Protein AF-A0A1B6C5J7-F1 (afdb_monomer_lite)

Foldseek 3Di:
DFPDWDADPVNQWIWTWDDDPPDIDIDIDGDDDQPDWDKDFAACDPPDHHQAQTKIWIWHADPVVRDIDTFIWGANDCDDDPQDHGTDGQVSNPGDGPDDDPDDDD

Structure (mmCIF, N/CA/C/O backbone):
data_AF-A0A1B6C5J7-F1
#
_entry.id   AF-A0A1B6C5J7-F1
#
loop_
_atom_site.group_PDB
_atom_site.id
_atom_site.type_symbol
_atom_site.label_atom_id
_atom_site.label_alt_id
_atom_site.label_comp_id
_atom_site.label_asym_id
_atom_site.label_entity_id
_atom_site.label_seq_id
_atom_site.pdbx_PDB_ins_code
_atom_site.Cartn_x
_atom_site.Cartn_y
_atom_site.Cartn_z
_atom_site.occupancy
_atom_site.B_iso_or_equiv
_atom_site.auth_seq_id
_atom_site.auth_comp_id
_atom_site.auth_asym_id
_atom_site.auth_atom_id
_atom_site.pdbx_PDB_model_num
ATOM 1 N N . MET A 1 1 ? -6.673 -20.936 -2.876 1.00 67.38 1 MET A N 1
ATOM 2 C CA . MET A 1 1 ? -5.760 -21.121 -1.730 1.00 67.38 1 MET A CA 1
ATOM 3 C C . MET A 1 1 ? -4.451 -20.471 -2.128 1.00 67.38 1 MET A C 1
ATOM 5 O O . MET A 1 1 ? -4.021 -20.720 -3.245 1.00 67.38 1 MET A O 1
ATOM 9 N N . PHE A 1 2 ? -3.887 -19.592 -1.301 1.00 85.44 2 PHE A N 1
ATOM 10 C CA . PHE A 1 2 ? -2.612 -18.947 -1.625 1.00 85.44 2 PHE A CA 1
ATOM 11 C C . PHE A 1 2 ? -1.472 -19.964 -1.571 1.00 85.44 2 PHE A C 1
ATOM 13 O O . PHE A 1 2 ? -1.497 -20.877 -0.745 1.00 85.44 2 PHE A O 1
ATOM 20 N N . THR A 1 3 ? -0.494 -19.822 -2.463 1.00 91.69 3 THR A N 1
ATOM 21 C CA . THR A 1 3 ? 0.630 -20.763 -2.582 1.00 91.69 3 THR A CA 1
ATOM 22 C C . THR A 1 3 ? 1.847 -20.334 -1.768 1.00 91.69 3 THR A C 1
ATOM 24 O O . THR A 1 3 ? 2.666 -21.179 -1.417 1.00 91.69 3 THR A O 1
ATOM 27 N N . ASN A 1 4 ? 1.953 -19.048 -1.424 1.00 96.88 4 ASN A N 1
ATOM 28 C CA . ASN A 1 4 ? 3.066 -18.494 -0.664 1.00 96.88 4 ASN A CA 1
ATOM 29 C C . ASN A 1 4 ? 2.577 -17.747 0.579 1.00 96.88 4 ASN A C 1
ATOM 31 O O . ASN A 1 4 ? 1.501 -17.149 0.572 1.00 96.88 4 ASN A O 1
ATOM 35 N N . CYS A 1 5 ? 3.389 -17.764 1.638 1.00 96.50 5 CYS A N 1
ATOM 36 C CA . CYS A 1 5 ? 3.092 -17.109 2.907 1.00 96.50 5 CYS A CA 1
ATOM 37 C C . CYS A 1 5 ? 4.381 -16.678 3.616 1.00 96.50 5 CYS A C 1
ATOM 39 O O . CYS A 1 5 ? 5.353 -17.437 3.676 1.00 96.50 5 CYS A O 1
ATOM 41 N N . LYS A 1 6 ? 4.381 -15.479 4.204 1.00 96.25 6 LYS A N 1
ATOM 42 C CA . LYS A 1 6 ? 5.479 -14.966 5.026 1.00 96.25 6 LYS A CA 1
ATOM 43 C C . LYS A 1 6 ? 4.953 -14.146 6.199 1.00 96.25 6 LYS A C 1
ATOM 45 O O . LYS A 1 6 ? 4.084 -13.298 6.037 1.00 96.25 6 LYS A O 1
ATOM 50 N N . GLU A 1 7 ? 5.531 -14.365 7.374 1.00 96.19 7 GLU A N 1
ATOM 51 C CA . GLU A 1 7 ? 5.346 -13.493 8.534 1.00 96.19 7 GLU A CA 1
ATOM 52 C C . GLU A 1 7 ? 6.426 -12.405 8.557 1.00 96.19 7 GLU A C 1
ATOM 54 O O . GLU A 1 7 ? 7.616 -12.696 8.391 1.00 96.19 7 GLU A O 1
ATOM 59 N N . ILE A 1 8 ? 6.006 -11.162 8.781 1.00 92.12 8 ILE A N 1
ATOM 60 C CA . ILE A 1 8 ? 6.853 -9.972 8.908 1.00 92.12 8 ILE A CA 1
ATOM 61 C C . ILE A 1 8 ? 6.463 -9.171 10.161 1.00 92.12 8 ILE A C 1
ATOM 63 O O . ILE A 1 8 ? 5.449 -9.448 10.809 1.00 92.12 8 ILE A O 1
ATOM 67 N N . LEU A 1 9 ? 7.291 -8.188 10.532 1.00 91.25 9 LEU A N 1
ATOM 68 C CA . LEU A 1 9 ? 7.069 -7.308 11.692 1.00 91.25 9 LEU A CA 1
ATOM 69 C C . LEU A 1 9 ? 6.870 -8.072 13.014 1.00 91.25 9 LEU A C 1
ATOM 71 O O . LEU A 1 9 ? 5.907 -7.822 13.743 1.00 91.25 9 LEU A O 1
ATOM 75 N N . ASP A 1 10 ? 7.765 -9.016 13.311 1.00 92.19 10 ASP A N 1
ATOM 76 C CA . ASP A 1 10 ? 7.695 -9.877 14.501 1.00 92.19 10 ASP A CA 1
ATOM 77 C C . ASP A 1 10 ? 6.366 -10.642 14.603 1.00 92.19 10 ASP A C 1
ATOM 79 O O .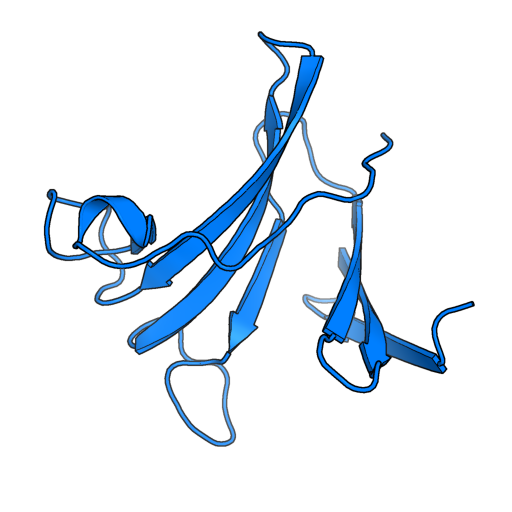 ASP A 1 10 ? 5.735 -10.710 15.657 1.00 92.19 10 ASP A O 1
ATOM 83 N N . ARG A 1 11 ? 5.934 -11.217 13.471 1.00 91.56 11 ARG A N 1
ATOM 84 C CA . ARG A 1 11 ? 4.693 -12.001 13.316 1.00 91.56 11 ARG A CA 1
ATOM 85 C C . ARG A 1 11 ? 3.395 -11.215 13.498 1.00 91.56 11 ARG A C 1
ATOM 87 O O . ARG A 1 11 ? 2.330 -11.810 13.640 1.00 91.56 11 ARG A O 1
ATOM 94 N N . ARG A 1 12 ? 3.451 -9.882 13.489 1.00 92.94 12 ARG A N 1
ATOM 95 C CA . ARG A 1 12 ? 2.243 -9.044 13.579 1.00 92.94 12 ARG A CA 1
ATOM 96 C C . ARG A 1 12 ? 1.500 -8.923 12.254 1.00 92.94 12 ARG A C 1
ATOM 98 O O . ARG A 1 12 ? 0.307 -8.633 12.267 1.00 92.94 12 ARG A O 1
ATOM 105 N N . LEU A 1 13 ? 2.201 -9.146 11.144 1.00 95.62 13 LEU A N 1
ATOM 106 C CA . LEU A 1 13 ? 1.648 -9.102 9.800 1.00 95.62 13 LEU A CA 1
ATOM 107 C C . LEU A 1 13 ? 2.040 -10.372 9.045 1.00 95.62 13 LEU A C 1
ATOM 109 O O . LEU A 1 13 ? 3.221 -10.685 8.896 1.00 95.62 13 LEU A O 1
ATOM 113 N N . GLN A 1 14 ? 1.039 -11.101 8.574 1.00 97.56 14 GLN A N 1
ATOM 114 C CA . GLN A 1 14 ? 1.186 -12.214 7.655 1.00 97.56 14 GLN A CA 1
ATOM 115 C C . GLN A 1 14 ? 0.786 -11.751 6.257 1.00 97.56 14 GLN A C 1
ATOM 117 O O . GLN A 1 14 ? -0.284 -11.174 6.064 1.00 97.56 14 GLN A O 1
ATOM 122 N N . VAL A 1 15 ? 1.650 -12.029 5.288 1.00 97.56 15 VAL A N 1
ATOM 123 C CA . VAL A 1 15 ? 1.422 -11.747 3.875 1.00 97.56 15 VAL A CA 1
ATOM 124 C C . VAL A 1 15 ? 1.337 -13.075 3.145 1.00 97.56 15 VAL A C 1
ATOM 126 O O . VAL A 1 15 ? 2.283 -13.865 3.178 1.00 97.56 15 VAL A O 1
ATOM 129 N N . GLN A 1 16 ? 0.210 -13.323 2.493 1.00 97.88 16 GLN A N 1
ATOM 130 C CA . GLN A 1 16 ? 0.027 -14.459 1.598 1.00 97.88 16 GLN A CA 1
ATOM 131 C C . GLN A 1 16 ? -0.098 -13.953 0.170 1.00 97.88 16 GLN A C 1
ATOM 133 O O . GLN A 1 16 ? -0.708 -12.909 -0.061 1.00 97.88 16 GLN A O 1
ATOM 138 N N . TRP A 1 17 ? 0.470 -14.679 -0.789 1.00 97.31 17 TRP A N 1
ATOM 139 C CA . TRP A 1 17 ? 0.346 -14.299 -2.189 1.00 97.31 17 TRP A CA 1
ATOM 140 C C . TRP A 1 17 ? 0.298 -15.488 -3.140 1.00 97.31 17 TRP A C 1
ATOM 142 O O . TRP A 1 17 ? 0.767 -16.595 -2.856 1.00 97.31 17 TRP A O 1
ATOM 152 N N . GLU A 1 18 ? -0.315 -15.235 -4.287 1.00 97.12 18 GLU A N 1
ATOM 153 C CA . GLU A 1 18 ? -0.425 -16.151 -5.410 1.00 97.12 18 GLU A CA 1
ATOM 154 C C . GLU A 1 18 ? -0.213 -15.345 -6.691 1.00 97.12 18 GLU A C 1
ATOM 156 O O . GLU A 1 18 ? -0.853 -14.314 -6.897 1.00 97.12 18 GLU A O 1
ATOM 161 N N . ILE A 1 19 ? 0.697 -15.818 -7.539 1.00 95.44 19 ILE A N 1
ATOM 162 C CA . ILE A 1 19 ? 0.942 -15.223 -8.851 1.00 95.44 19 ILE A CA 1
ATOM 163 C C . ILE A 1 19 ? -0.114 -15.776 -9.808 1.00 95.44 19 ILE A C 1
ATOM 165 O O . ILE A 1 19 ? -0.273 -16.994 -9.919 1.00 95.44 19 ILE A O 1
ATOM 169 N N . LYS A 1 20 ? -0.849 -14.879 -10.459 1.00 94.25 20 LYS A N 1
ATOM 170 C CA . LYS A 1 20 ? -1.689 -15.165 -11.622 1.00 94.25 20 LYS A CA 1
ATOM 171 C C . LYS A 1 20 ? -0.963 -14.682 -12.873 1.00 94.25 20 LYS A C 1
ATOM 173 O O . LYS A 1 20 ? 0.081 -14.042 -12.770 1.00 94.25 20 LYS A O 1
ATOM 178 N N . ASP A 1 21 ? -1.492 -15.032 -14.038 1.00 93.19 21 ASP A N 1
ATOM 179 C CA . ASP A 1 21 ? -0.821 -14.759 -15.312 1.00 93.19 21 ASP A CA 1
ATOM 180 C C . ASP A 1 21 ? -0.559 -13.256 -15.520 1.00 93.19 21 ASP A C 1
ATOM 182 O O . ASP A 1 21 ? 0.500 -12.875 -16.012 1.00 93.19 21 ASP A O 1
ATOM 186 N N . ASP A 1 22 ? -1.495 -12.408 -15.099 1.00 94.56 22 ASP A N 1
ATOM 187 C CA . ASP A 1 22 ? -1.508 -10.962 -15.329 1.00 94.56 22 ASP A CA 1
ATOM 188 C C . ASP A 1 22 ? -1.506 -10.113 -14.045 1.00 94.56 22 ASP A C 1
ATOM 190 O O . ASP A 1 22 ? -1.288 -8.906 -14.114 1.00 94.56 22 ASP A O 1
ATOM 194 N N . TYR A 1 23 ? -1.708 -10.713 -12.869 1.00 94.06 23 TYR A N 1
ATOM 195 C CA . TYR A 1 23 ? -1.697 -9.997 -11.589 1.00 94.06 23 TYR A CA 1
ATOM 196 C C . TYR A 1 23 ? -1.172 -10.851 -10.432 1.00 94.06 23 TYR A C 1
ATOM 198 O O . TYR A 1 23 ? -1.108 -12.078 -10.491 1.00 94.06 23 TYR A O 1
ATOM 206 N N . VAL A 1 24 ? -0.832 -10.202 -9.318 1.00 95.06 24 VAL A N 1
ATOM 207 C CA . VAL A 1 24 ? -0.510 -10.886 -8.061 1.00 95.06 24 VAL A CA 1
ATOM 208 C C . VAL A 1 24 ? -1.664 -10.688 -7.094 1.00 95.06 24 VAL A C 1
ATOM 210 O O . VAL A 1 24 ? -2.026 -9.564 -6.758 1.00 95.06 24 VAL A O 1
ATOM 213 N N . LYS A 1 25 ? -2.248 -11.788 -6.615 1.00 96.56 25 LYS A N 1
ATOM 214 C CA . LYS A 1 25 ? -3.237 -11.723 -5.541 1.00 96.56 25 LYS A CA 1
ATOM 215 C C . LYS A 1 25 ? -2.501 -11.721 -4.211 1.00 96.56 25 LYS A C 1
ATOM 217 O O . LYS A 1 25 ? -1.741 -12.651 -3.943 1.00 96.56 25 LYS A O 1
ATOM 222 N N . ILE A 1 26 ? -2.764 -10.725 -3.373 1.00 97.31 26 ILE A N 1
ATOM 223 C CA . ILE A 1 26 ? -2.155 -10.576 -2.048 1.00 97.31 26 ILE A CA 1
ATOM 224 C C . ILE A 1 26 ? -3.259 -10.589 -0.989 1.00 97.31 26 ILE A C 1
ATOM 226 O O . ILE A 1 26 ? -4.311 -9.981 -1.171 1.00 97.31 26 ILE A O 1
ATOM 230 N N . GLN A 1 27 ? -3.018 -11.280 0.122 1.00 97.44 27 GLN A N 1
ATOM 231 C CA . GLN A 1 27 ? -3.823 -11.194 1.334 1.00 97.44 27 GLN A CA 1
ATOM 232 C C . GLN A 1 27 ? -2.939 -10.744 2.494 1.00 97.44 27 GLN A C 1
ATOM 234 O O . GLN A 1 27 ? -1.892 -11.338 2.764 1.00 97.44 27 GLN A O 1
ATOM 239 N N . LEU A 1 28 ? -3.398 -9.709 3.195 1.00 97.31 28 LEU A N 1
ATOM 240 C CA . LEU A 1 28 ? -2.791 -9.210 4.421 1.00 97.31 28 LEU A CA 1
ATOM 241 C C . LEU A 1 28 ? -3.638 -9.663 5.607 1.00 97.31 28 LEU A C 1
ATOM 243 O O . LEU A 1 28 ? -4.852 -9.469 5.624 1.00 97.31 28 LEU A O 1
ATOM 247 N N . SER A 1 29 ? -3.000 -10.268 6.601 1.00 97.06 29 SER A N 1
ATOM 248 C CA . SER A 1 29 ? -3.657 -10.686 7.836 1.00 97.06 29 SER A CA 1
ATOM 249 C C . SER A 1 29 ? -2.834 -10.218 9.028 1.00 97.06 29 SER A C 1
ATOM 251 O O . SER A 1 29 ? -1.651 -10.532 9.145 1.00 97.06 29 SER A O 1
ATOM 253 N N . GLY A 1 30 ? -3.451 -9.461 9.929 1.00 95.00 30 GLY A N 1
ATOM 254 C CA . GLY A 1 30 ? -2.773 -8.904 11.092 1.00 95.00 30 GLY A CA 1
ATOM 255 C C . GLY A 1 30 ? -3.759 -8.490 12.173 1.00 95.00 30 GLY A C 1
ATOM 256 O O . GLY A 1 30 ? -4.941 -8.287 11.914 1.00 95.00 30 GLY A O 1
ATOM 257 N N . ARG A 1 31 ? -3.265 -8.375 13.408 1.00 91.50 31 ARG A N 1
ATOM 258 C CA . ARG A 1 31 ? -4.038 -7.821 14.528 1.00 91.50 31 ARG A CA 1
ATOM 259 C C . ARG A 1 31 ? -3.696 -6.344 14.664 1.00 91.50 31 ARG A C 1
ATOM 261 O O . ARG A 1 31 ? -2.630 -6.012 15.183 1.00 91.50 31 ARG A O 1
ATOM 268 N N . ILE A 1 32 ? -4.591 -5.481 14.201 1.00 90.12 32 ILE A N 1
ATOM 269 C CA . ILE A 1 32 ? -4.432 -4.025 14.236 1.00 90.12 32 ILE A CA 1
ATOM 270 C C . ILE A 1 32 ? -5.611 -3.382 14.975 1.00 90.12 32 ILE A C 1
ATOM 272 O O . ILE A 1 32 ? -6.683 -3.972 15.081 1.00 90.12 32 ILE A O 1
ATOM 276 N N . LYS A 1 33 ? -5.406 -2.190 15.536 1.00 91.25 33 LYS A N 1
ATOM 277 C CA . LYS A 1 33 ? -6.486 -1.364 16.103 1.00 91.25 33 LYS A CA 1
ATOM 278 C C . LYS A 1 33 ? -7.228 -0.622 14.984 1.00 91.25 33 LYS A C 1
ATOM 280 O O . LYS A 1 33 ? -6.662 -0.427 13.919 1.00 91.25 33 LYS A O 1
ATOM 285 N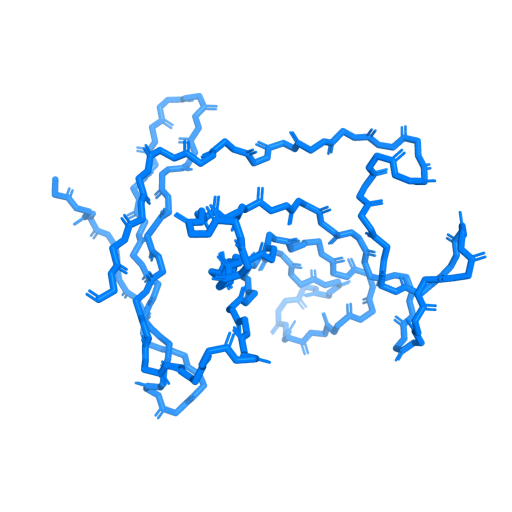 N . GLU A 1 34 ? -8.425 -0.111 15.272 1.00 87.00 34 GLU A N 1
ATOM 286 C CA . GLU A 1 34 ? -9.259 0.647 14.315 1.00 87.00 34 GLU A CA 1
ATOM 287 C C . GLU A 1 34 ? -8.519 1.801 13.605 1.00 87.00 34 GLU A C 1
ATOM 289 O O . GLU A 1 34 ? -8.734 2.063 12.434 1.00 87.00 34 GLU A O 1
ATOM 294 N N . HIS A 1 35 ? -7.613 2.483 14.314 1.00 89.12 35 HIS A N 1
ATOM 295 C CA . HIS A 1 35 ? -6.839 3.628 13.810 1.00 89.12 35 HIS A CA 1
ATOM 296 C C . HIS A 1 35 ? -5.467 3.233 13.242 1.00 89.12 35 HIS A C 1
ATOM 298 O O . HIS A 1 35 ? -4.569 4.068 13.122 1.00 89.12 35 HIS A O 1
ATOM 304 N N . GLN A 1 36 ? -5.248 1.945 12.995 1.00 94.25 36 GLN A N 1
ATOM 305 C CA . GLN A 1 36 ? -4.020 1.423 12.415 1.00 94.25 36 GLN A CA 1
ATOM 306 C C . GLN A 1 36 ? -4.294 0.902 11.009 1.00 94.25 36 GLN A C 1
ATOM 308 O O . GLN A 1 36 ? -5.414 0.548 10.656 1.00 94.25 36 GLN A O 1
ATOM 313 N N . TYR A 1 37 ? -3.235 0.830 10.217 1.00 95.81 37 TYR A N 1
ATOM 314 C CA . TYR A 1 37 ? -3.262 0.308 8.861 1.00 95.81 37 TYR A CA 1
ATOM 315 C C . TYR A 1 37 ? -2.182 -0.761 8.699 1.00 95.81 37 TYR A C 1
ATOM 317 O O . TYR A 1 37 ? -1.252 -0.866 9.507 1.00 95.81 37 TYR A O 1
ATOM 325 N N . MET A 1 38 ? -2.298 -1.549 7.638 1.00 97.00 38 MET A N 1
ATOM 326 C CA . MET A 1 38 ? -1.233 -2.415 7.144 1.00 97.00 38 MET A CA 1
ATOM 327 C C . MET A 1 38 ? -0.721 -1.835 5.832 1.00 97.00 38 MET A C 1
ATOM 329 O O . MET A 1 38 ? -1.511 -1.383 5.014 1.00 97.00 38 MET A O 1
ATOM 333 N N . ALA A 1 39 ? 0.592 -1.848 5.625 1.00 96.31 39 ALA A N 1
ATOM 334 C CA . ALA A 1 39 ? 1.188 -1.460 4.355 1.00 96.31 39 ALA A CA 1
ATOM 335 C C . ALA A 1 39 ? 2.137 -2.558 3.884 1.00 96.31 39 ALA A C 1
ATOM 337 O O . ALA A 1 39 ? 2.900 -3.111 4.684 1.00 96.31 39 ALA A O 1
ATOM 338 N N . PHE A 1 40 ? 2.070 -2.889 2.600 1.00 96.69 40 PHE A N 1
ATOM 339 C CA . PHE A 1 40 ? 2.930 -3.890 1.987 1.00 96.69 40 PHE A CA 1
ATOM 340 C C . PHE A 1 40 ? 3.206 -3.532 0.530 1.00 96.69 40 PHE A C 1
ATOM 342 O O . PHE A 1 40 ? 2.309 -3.096 -0.184 1.00 96.69 40 PHE A O 1
ATOM 349 N N . GLY A 1 41 ? 4.442 -3.753 0.094 1.00 95.56 41 GLY A N 1
ATOM 350 C CA . GLY A 1 41 ? 4.841 -3.509 -1.282 1.00 95.56 41 GLY A CA 1
ATOM 351 C C . GLY A 1 41 ? 6.346 -3.584 -1.477 1.00 95.56 41 GLY A C 1
ATOM 352 O O . GLY A 1 41 ? 7.065 -4.239 -0.712 1.00 95.56 41 GLY A O 1
ATOM 353 N N . ILE A 1 42 ? 6.802 -2.931 -2.535 1.00 94.81 42 ILE A N 1
ATOM 354 C CA . ILE A 1 42 ? 8.173 -2.947 -3.018 1.00 94.81 42 ILE A CA 1
ATOM 355 C C . ILE A 1 42 ? 8.996 -1.929 -2.227 1.00 94.81 42 ILE A C 1
ATOM 357 O O . ILE A 1 42 ? 8.592 -0.794 -1.980 1.00 94.81 42 ILE A O 1
ATOM 361 N N . SER A 1 43 ? 10.184 -2.349 -1.800 1.00 96.62 43 SER A N 1
ATOM 362 C CA . SER A 1 43 ? 11.107 -1.453 -1.115 1.00 96.62 43 SER A CA 1
ATOM 363 C C . SER A 1 43 ? 11.799 -0.513 -2.098 1.00 96.62 43 SER A C 1
ATOM 365 O O . SER A 1 43 ? 12.141 -0.924 -3.203 1.00 96.62 43 SER A O 1
ATOM 367 N N . GLY A 1 44 ? 12.119 0.704 -1.652 1.00 97.31 44 GLY A N 1
ATOM 368 C CA . GLY A 1 44 ? 12.898 1.645 -2.457 1.00 97.31 44 GLY A CA 1
ATOM 369 C C . GLY A 1 44 ? 14.360 1.260 -2.676 1.00 97.31 44 GLY A C 1
ATOM 370 O O . GLY A 1 44 ? 15.067 1.934 -3.421 1.00 97.31 44 GLY A O 1
ATOM 371 N N . GLU A 1 45 ? 14.836 0.179 -2.052 1.00 97.06 45 GLU A N 1
ATOM 372 C CA . GLU A 1 45 ? 16.180 -0.340 -2.270 1.00 97.06 45 GLU A CA 1
ATOM 373 C C . GLU A 1 45 ? 16.183 -1.854 -2.487 1.00 97.06 45 GLU A C 1
ATOM 375 O O . GLU A 1 45 ? 15.465 -2.617 -1.842 1.00 97.06 45 GLU A O 1
ATOM 380 N N . ASN A 1 46 ? 17.067 -2.311 -3.371 1.00 94.69 46 ASN A N 1
ATOM 381 C CA . ASN A 1 46 ? 17.249 -3.735 -3.620 1.00 94.69 46 ASN A CA 1
ATOM 382 C C . ASN A 1 46 ? 17.978 -4.411 -2.450 1.00 94.69 46 ASN A C 1
ATOM 384 O O . ASN A 1 46 ? 19.022 -3.950 -1.991 1.00 94.69 46 ASN A O 1
ATOM 388 N N . GLY A 1 47 ? 17.459 -5.554 -2.000 1.00 92.69 47 GLY A N 1
ATOM 389 C CA . GLY A 1 47 ? 18.123 -6.418 -1.017 1.00 92.69 47 GLY A CA 1
ATOM 390 C C . GLY A 1 47 ? 17.977 -5.999 0.450 1.00 92.69 47 GLY A C 1
ATOM 391 O O . GLY A 1 47 ? 18.439 -6.730 1.326 1.00 92.69 47 GLY A O 1
ATOM 392 N N . ARG A 1 48 ? 17.314 -4.877 0.753 1.00 93.12 48 ARG A N 1
ATOM 393 C CA . ARG A 1 48 ? 16.977 -4.471 2.126 1.00 93.12 48 ARG A CA 1
ATOM 394 C C . ARG A 1 48 ? 15.677 -3.680 2.168 1.00 93.12 48 ARG A C 1
ATOM 396 O O . ARG A 1 48 ? 15.296 -3.086 1.175 1.00 93.12 48 ARG A O 1
ATOM 403 N N . SER A 1 49 ? 15.033 -3.639 3.332 1.00 91.75 49 SER A N 1
ATOM 404 C CA . SER A 1 49 ? 13.869 -2.775 3.532 1.00 91.75 49 SER A CA 1
ATOM 405 C C . SER A 1 49 ? 14.310 -1.323 3.724 1.00 91.75 49 SER A C 1
ATOM 407 O O . SER A 1 49 ? 15.087 -1.012 4.627 1.00 91.75 49 SER A O 1
ATOM 409 N N . SER A 1 50 ? 13.806 -0.455 2.860 1.00 95.69 50 SER A N 1
ATOM 410 C CA . SER A 1 50 ? 13.970 0.993 2.841 1.00 95.69 50 SER A CA 1
ATOM 411 C C . SER A 1 50 ? 12.641 1.632 2.449 1.00 95.69 50 SER A C 1
ATOM 413 O O . SER A 1 50 ? 11.998 1.203 1.484 1.00 95.69 50 SER A O 1
ATOM 415 N N . MET A 1 51 ? 12.226 2.620 3.243 1.00 95.69 51 MET A N 1
ATOM 416 C CA . MET A 1 51 ? 10.960 3.335 3.074 1.00 95.69 51 MET A CA 1
ATOM 417 C C . MET A 1 51 ? 11.027 4.328 1.913 1.00 95.69 51 MET A C 1
ATOM 419 O O . MET A 1 51 ? 10.102 4.397 1.116 1.00 95.69 51 MET A O 1
ATOM 423 N N . VAL A 1 52 ? 12.112 5.102 1.826 1.00 98.00 52 VAL A N 1
ATOM 424 C CA . VAL A 1 52 ? 12.279 6.119 0.782 1.00 98.00 52 VAL A CA 1
ATOM 425 C C . VAL A 1 52 ? 12.498 5.436 -0.563 1.00 98.00 52 VAL A C 1
ATOM 427 O O . VAL A 1 52 ? 13.352 4.561 -0.673 1.00 98.00 52 VAL A O 1
ATOM 430 N N . GLY A 1 53 ? 11.727 5.852 -1.566 1.00 97.44 53 GLY A N 1
ATOM 431 C CA . GLY A 1 53 ? 11.624 5.213 -2.877 1.00 97.44 53 GLY A CA 1
ATOM 432 C C . GLY A 1 53 ? 10.711 3.986 -2.894 1.00 97.44 53 GLY A C 1
ATOM 433 O O . GLY A 1 53 ? 10.614 3.337 -3.928 1.00 97.44 53 GLY A O 1
ATOM 434 N N . GLY A 1 54 ? 10.097 3.631 -1.761 1.00 97.56 54 GLY A N 1
ATOM 435 C CA . GLY A 1 54 ? 9.187 2.496 -1.677 1.00 97.56 54 GLY A CA 1
ATOM 436 C C . GLY A 1 54 ? 7.842 2.781 -2.333 1.00 97.56 54 GLY A C 1
ATOM 437 O O . GLY A 1 54 ? 7.398 3.928 -2.394 1.00 97.56 54 GLY A O 1
ATOM 438 N N . ASP A 1 55 ? 7.214 1.703 -2.770 1.00 96.88 55 ASP A N 1
ATOM 439 C CA . ASP A 1 55 ? 5.958 1.683 -3.507 1.00 96.88 55 ASP A CA 1
ATOM 440 C C . ASP A 1 55 ? 5.060 0.622 -2.864 1.00 96.88 55 ASP A C 1
ATOM 442 O O . ASP A 1 55 ? 5.416 -0.564 -2.816 1.00 96.88 55 ASP A O 1
ATOM 446 N N . VAL A 1 56 ? 3.997 1.062 -2.194 1.00 97.31 56 VAL A N 1
ATOM 447 C CA . VAL A 1 56 ? 3.245 0.229 -1.254 1.00 97.31 56 VAL A CA 1
ATOM 448 C C . VAL A 1 56 ? 1.752 0.454 -1.337 1.00 97.31 56 VAL A C 1
ATOM 450 O O . VAL A 1 56 ? 1.262 1.576 -1.330 1.00 97.31 56 VAL A O 1
ATOM 453 N N . VAL A 1 57 ? 1.013 -0.638 -1.182 1.00 98.06 57 VAL A N 1
ATOM 454 C CA . VAL A 1 57 ? -0.420 -0.569 -0.930 1.00 98.06 57 VAL A CA 1
ATOM 455 C C . VAL A 1 57 ? -0.654 -0.408 0.566 1.00 98.06 57 VAL A C 1
ATOM 457 O O . VAL A 1 57 ? -0.219 -1.233 1.376 1.00 98.06 57 VAL A O 1
ATOM 460 N N . VAL A 1 58 ? -1.382 0.643 0.933 1.00 97.44 58 VAL A N 1
ATOM 461 C CA . VAL A 1 58 ? -1.874 0.912 2.283 1.00 97.44 58 VAL A CA 1
ATOM 462 C C . VAL A 1 58 ? -3.308 0.397 2.398 1.00 97.44 58 VAL A C 1
ATOM 464 O O . VAL A 1 58 ? -4.225 0.906 1.755 1.00 97.44 58 VAL A O 1
ATOM 467 N N . ALA A 1 59 ? -3.504 -0.617 3.240 1.00 97.06 59 ALA A N 1
ATOM 468 C CA . ALA A 1 59 ? -4.789 -1.242 3.517 1.00 97.06 59 ALA A CA 1
ATOM 469 C C . ALA A 1 59 ? -5.291 -0.904 4.928 1.00 97.06 59 ALA A C 1
ATOM 471 O O . ALA A 1 59 ? -4.574 -1.085 5.919 1.00 97.06 59 ALA A O 1
ATOM 472 N N . PHE A 1 60 ? -6.534 -0.438 5.031 1.00 95.88 60 PHE A N 1
ATOM 473 C CA . PHE A 1 60 ? -7.140 -0.025 6.298 1.00 95.88 60 PHE A CA 1
ATOM 474 C C . PHE A 1 60 ? -8.663 -0.194 6.297 1.00 95.88 60 PHE A C 1
ATOM 476 O O . PHE A 1 60 ? -9.292 -0.356 5.250 1.00 95.88 60 PHE A O 1
ATOM 483 N N . TYR A 1 61 ? -9.243 -0.170 7.496 1.00 95.56 61 TYR A N 1
ATOM 484 C CA . TYR A 1 61 ? -10.685 -0.136 7.710 1.00 95.56 61 TYR A CA 1
ATOM 485 C C . TYR A 1 61 ? -11.095 1.290 8.089 1.00 95.56 61 TYR A C 1
ATOM 487 O O . TYR A 1 61 ? -10.579 1.844 9.058 1.00 95.56 61 TYR A O 1
ATOM 495 N N . ASP A 1 62 ? -11.996 1.887 7.316 1.00 94.69 62 ASP A N 1
ATOM 496 C CA . ASP A 1 62 ? -12.639 3.154 7.644 1.00 94.69 62 ASP A CA 1
ATOM 497 C C . ASP A 1 62 ? -13.846 2.865 8.544 1.00 94.69 62 ASP A C 1
ATOM 499 O O . ASP A 1 62 ? -14.866 2.329 8.105 1.00 94.69 62 ASP A O 1
ATOM 503 N N . SER A 1 63 ? -13.724 3.209 9.825 1.00 93.00 63 SER A N 1
ATOM 504 C CA . SER A 1 63 ? -14.780 2.994 10.813 1.00 93.00 63 SER A CA 1
ATOM 505 C C . SER A 1 63 ? -15.976 3.929 10.648 1.00 93.00 63 SER A C 1
ATOM 507 O O . SER A 1 63 ? -17.077 3.570 11.061 1.00 93.00 63 SER A O 1
ATOM 509 N N . GLU A 1 64 ? -15.777 5.116 10.071 1.00 94.25 64 GLU A N 1
ATOM 510 C CA . GLU A 1 64 ? -16.855 6.086 9.858 1.00 94.25 64 GLU A CA 1
ATOM 511 C C . GLU A 1 64 ? -17.774 5.616 8.727 1.00 94.25 64 GLU A C 1
ATOM 513 O O . GLU A 1 64 ? -18.998 5.665 8.853 1.00 94.25 64 GLU A O 1
ATOM 518 N N . GLN A 1 65 ? -17.181 5.092 7.652 1.00 95.44 65 GLN A N 1
ATOM 519 C CA . GLN A 1 65 ? -17.903 4.587 6.479 1.00 95.44 65 GLN A CA 1
ATOM 520 C C . GLN A 1 65 ? -18.221 3.088 6.556 1.00 95.44 65 GLN A C 1
ATOM 522 O O . GLN A 1 65 ? -19.041 2.583 5.792 1.00 95.44 65 GLN A O 1
ATOM 527 N N . SER A 1 66 ? -17.614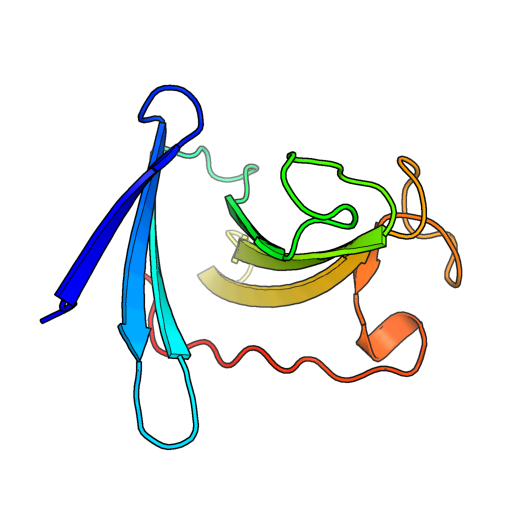 2.373 7.505 1.00 94.44 66 SER A N 1
ATOM 528 C CA . SER A 1 66 ? -17.678 0.913 7.625 1.00 94.44 66 SER A CA 1
ATOM 529 C C . SER A 1 66 ? -17.212 0.169 6.367 1.00 94.44 66 SER A C 1
ATOM 531 O O . SER A 1 66 ? -17.795 -0.842 5.970 1.00 94.44 66 SER A O 1
ATOM 533 N N . THR A 1 67 ? -16.143 0.665 5.745 1.00 95.62 67 THR A N 1
ATOM 534 C CA . THR A 1 67 ? -15.594 0.160 4.480 1.00 95.62 67 THR A CA 1
ATOM 535 C C . THR A 1 67 ? -14.121 -0.206 4.612 1.00 95.62 67 THR A C 1
ATOM 537 O O . THR A 1 67 ? -13.380 0.354 5.415 1.00 95.62 67 THR A O 1
ATOM 540 N N . PHE A 1 68 ? -13.673 -1.165 3.806 1.00 96.31 68 PHE A N 1
ATOM 541 C CA . PHE A 1 68 ? -12.251 -1.466 3.654 1.00 96.31 68 PHE A CA 1
ATOM 542 C C . PHE A 1 68 ? -11.689 -0.694 2.466 1.00 96.31 68 PHE A C 1
ATOM 544 O O . PHE A 1 68 ? -12.382 -0.497 1.468 1.00 96.31 68 PHE A O 1
ATOM 551 N N . HIS A 1 69 ? -10.425 -0.299 2.565 1.00 96.38 69 HIS A N 1
ATOM 552 C CA . HIS A 1 69 ? -9.706 0.410 1.515 1.00 96.38 69 HIS A CA 1
ATOM 553 C C . HIS A 1 69 ? -8.334 -0.224 1.300 1.00 96.38 69 HIS A C 1
ATOM 555 O O . HIS A 1 69 ? -7.713 -0.708 2.246 1.00 96.38 69 HIS A O 1
ATOM 561 N N . ALA A 1 70 ? -7.878 -0.214 0.050 1.00 97.44 70 ALA A N 1
ATOM 562 C CA . ALA A 1 70 ? -6.530 -0.573 -0.366 1.00 97.44 70 ALA A CA 1
ATOM 563 C C . ALA A 1 70 ? -6.099 0.463 -1.405 1.00 97.44 70 ALA A C 1
ATOM 565 O O . ALA A 1 70 ? -6.705 0.542 -2.472 1.00 97.44 70 ALA A O 1
ATOM 566 N N . ILE A 1 71 ? -5.136 1.304 -1.039 1.00 97.69 71 ILE A N 1
ATOM 567 C CA . ILE A 1 71 ? -4.743 2.484 -1.811 1.00 97.69 71 ILE A CA 1
ATOM 568 C C . ILE A 1 71 ? -3.244 2.421 -2.059 1.00 97.69 71 ILE A C 1
ATOM 570 O O . ILE A 1 71 ? -2.494 2.152 -1.120 1.00 97.69 71 ILE A O 1
ATOM 574 N N . ASP A 1 72 ? -2.827 2.679 -3.290 1.00 97.56 72 ASP A N 1
ATOM 575 C CA . ASP A 1 72 ? -1.425 2.691 -3.684 1.00 97.56 72 ASP A CA 1
ATOM 576 C C . ASP A 1 72 ? -0.710 3.993 -3.310 1.00 97.56 72 ASP A C 1
ATOM 578 O O . ASP A 1 72 ? -1.285 5.085 -3.415 1.00 97.56 72 ASP A O 1
ATOM 582 N N . TYR A 1 73 ? 0.521 3.864 -2.823 1.00 98.06 73 TYR A N 1
ATOM 583 C CA . TYR A 1 73 ? 1.330 4.953 -2.290 1.00 98.06 73 TYR A CA 1
ATOM 584 C C . TYR A 1 73 ? 2.803 4.828 -2.674 1.00 98.06 73 TYR A C 1
ATOM 586 O O . TYR A 1 73 ? 3.522 3.943 -2.203 1.00 98.06 73 TYR A O 1
ATOM 594 N N . TYR A 1 74 ? 3.303 5.881 -3.303 1.00 97.88 74 TYR A N 1
ATOM 595 C CA . TYR A 1 74 ? 4.718 6.149 -3.448 1.00 97.88 74 TYR A CA 1
ATOM 596 C C . TYR A 1 74 ? 5.282 6.985 -2.285 1.00 97.88 74 TYR A C 1
ATOM 598 O O . TYR A 1 74 ? 4.754 8.030 -1.877 1.00 97.88 74 TYR A O 1
ATOM 606 N N . MET A 1 75 ? 6.424 6.548 -1.753 1.00 97.81 75 MET A N 1
ATOM 607 C CA . MET A 1 75 ? 7.083 7.133 -0.582 1.00 97.81 75 MET A CA 1
ATOM 608 C C . MET A 1 75 ? 8.392 7.827 -0.960 1.00 97.81 75 MET A C 1
ATOM 610 O O . MET A 1 75 ? 9.481 7.280 -0.812 1.00 97.81 75 MET A O 1
ATOM 614 N N . SER A 1 76 ? 8.318 9.081 -1.399 1.00 97.62 76 SER A N 1
ATOM 615 C CA . SER A 1 76 ? 9.509 9.857 -1.793 1.00 97.62 76 SER A CA 1
ATOM 616 C C . SER A 1 76 ? 10.321 10.411 -0.613 1.00 97.62 76 SER A C 1
ATOM 618 O O . SER A 1 76 ? 11.492 10.749 -0.775 1.00 97.62 76 SER A O 1
ATOM 620 N N . ALA A 1 77 ? 9.723 10.508 0.577 1.00 97.75 77 ALA A N 1
ATOM 621 C CA . ALA A 1 77 ? 10.379 10.942 1.810 1.00 97.75 77 ALA A CA 1
ATOM 622 C C . ALA A 1 77 ? 9.648 10.387 3.044 1.00 97.75 77 ALA A C 1
ATOM 624 O O . ALA A 1 77 ? 8.528 9.893 2.949 1.00 97.75 77 ALA A O 1
ATOM 625 N N . THR A 1 78 ? 10.256 10.515 4.225 1.00 96.56 78 THR A N 1
ATOM 626 C CA . THR A 1 78 ? 9.661 10.098 5.511 1.00 96.56 78 THR A CA 1
ATOM 627 C C . THR A 1 78 ? 8.657 11.111 6.084 1.00 96.56 78 THR A C 1
ATOM 629 O O . THR A 1 78 ? 8.173 10.945 7.204 1.00 96.56 78 THR A O 1
ATOM 632 N N . SER A 1 79 ? 8.351 12.174 5.338 1.00 97.75 79 SER A N 1
ATOM 633 C CA . SER A 1 79 ? 7.368 13.199 5.690 1.00 97.75 79 SER A CA 1
ATOM 634 C C . SER A 1 79 ? 5.971 12.861 5.165 1.00 97.75 79 SER A C 1
ATOM 636 O O . SER A 1 79 ? 5.797 12.050 4.256 1.00 97.75 79 SER A O 1
ATOM 638 N N . GLN A 1 80 ? 4.956 13.533 5.709 1.00 97.06 80 GLN A N 1
ATOM 639 C CA . GLN A 1 80 ? 3.601 13.491 5.153 1.00 97.06 80 GLN A CA 1
ATOM 640 C C . GLN A 1 80 ? 3.572 14.057 3.727 1.00 97.06 80 GLN A C 1
ATOM 642 O O . GLN A 1 80 ? 4.417 14.885 3.380 1.00 97.06 80 GLN A O 1
ATOM 647 N N . CYS A 1 81 ? 2.586 13.631 2.931 1.00 97.62 81 CYS A N 1
ATOM 648 C CA . CYS A 1 81 ? 2.394 14.150 1.582 1.00 97.62 81 CYS A CA 1
ATOM 649 C C . CYS A 1 81 ? 2.106 15.658 1.589 1.00 97.62 81 CYS A C 1
ATOM 651 O O . CYS A 1 81 ? 1.043 16.086 2.049 1.00 97.62 81 CYS A O 1
ATOM 653 N N . ASP A 1 82 ? 3.003 16.450 1.003 1.00 97.06 82 ASP A N 1
ATOM 654 C CA . ASP A 1 82 ? 2.811 17.893 0.787 1.00 97.06 82 ASP A CA 1
ATOM 655 C C . ASP A 1 82 ? 2.014 18.209 -0.501 1.00 97.06 82 ASP A C 1
ATOM 657 O O . ASP A 1 82 ? 1.735 19.367 -0.807 1.00 97.06 82 ASP A O 1
ATOM 661 N N . GLY A 1 83 ? 1.611 17.169 -1.240 1.00 94.81 83 GLY A N 1
ATOM 662 C CA . GLY A 1 83 ? 0.999 17.250 -2.568 1.00 94.81 83 GLY A CA 1
ATOM 663 C C . GLY A 1 83 ? 1.930 16.824 -3.701 1.00 94.81 83 GLY A C 1
ATOM 664 O O . GLY A 1 83 ? 1.448 16.577 -4.800 1.00 94.81 83 GLY A O 1
ATOM 665 N N . LYS A 1 84 ? 3.234 16.702 -3.437 1.00 94.06 84 LYS A N 1
ATOM 666 C CA . LYS A 1 84 ? 4.237 16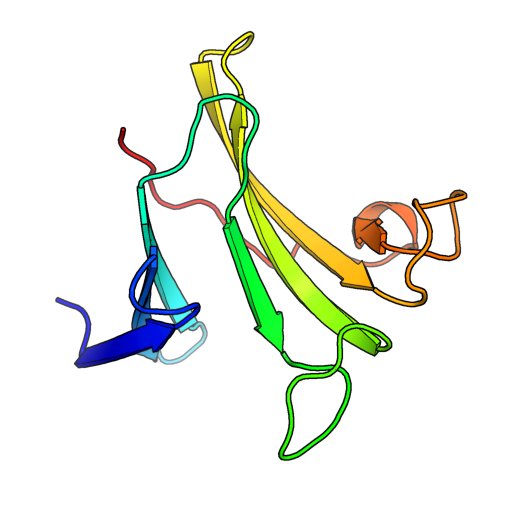.246 -4.405 1.00 94.06 84 LYS A CA 1
ATOM 667 C C . LYS A 1 84 ? 5.306 15.333 -3.794 1.00 94.06 84 LYS A C 1
ATOM 669 O O . LYS A 1 84 ? 5.754 14.408 -4.460 1.00 94.06 84 LYS A O 1
ATOM 674 N N . ASN A 1 85 ? 5.724 15.597 -2.559 1.00 97.00 85 ASN A N 1
ATOM 675 C CA . ASN A 1 85 ? 6.769 14.879 -1.834 1.00 97.00 85 ASN A CA 1
ATOM 676 C C . ASN A 1 85 ? 6.230 14.299 -0.518 1.00 97.00 85 ASN A C 1
ATOM 678 O O . ASN A 1 85 ? 5.250 14.795 0.037 1.00 97.00 85 ASN A O 1
ATOM 682 N N . GLY A 1 86 ? 6.920 13.290 0.018 1.00 97.94 86 GLY A N 1
ATOM 683 C CA . GLY A 1 86 ? 6.506 12.537 1.204 1.00 97.94 86 GLY A CA 1
ATOM 684 C C . GLY A 1 86 ? 5.874 11.192 0.850 1.00 97.94 86 GLY A C 1
ATOM 685 O O . GLY A 1 86 ? 6.167 10.619 -0.199 1.00 97.94 86 GLY A O 1
ATOM 686 N N . VAL A 1 87 ? 5.024 10.697 1.748 1.00 98.06 87 VAL A N 1
ATOM 687 C CA . VAL A 1 87 ? 4.210 9.481 1.577 1.00 98.06 87 VAL A CA 1
ATOM 688 C C . VAL A 1 87 ? 2.877 9.860 0.941 1.00 98.06 87 VAL A C 1
ATOM 690 O O . VAL A 1 87 ? 1.955 10.273 1.649 1.00 98.06 87 VAL A O 1
ATOM 693 N N . CYS A 1 88 ? 2.790 9.782 -0.385 1.00 98.06 88 CYS A N 1
ATOM 694 C CA . CYS A 1 88 ? 1.649 10.267 -1.159 1.00 98.06 88 CYS A CA 1
ATOM 695 C C . CYS A 1 88 ? 0.881 9.115 -1.810 1.00 98.06 88 CYS A C 1
ATOM 697 O O . CYS A 1 88 ? 1.529 8.198 -2.294 1.00 98.06 88 CYS A O 1
ATOM 699 N N . PRO A 1 89 ? -0.463 9.184 -1.885 1.00 97.62 89 PRO A N 1
ATOM 700 C CA . PRO A 1 89 ? -1.204 8.323 -2.796 1.00 97.62 89 PRO A CA 1
ATOM 701 C C . PRO A 1 89 ? -0.755 8.593 -4.231 1.00 97.62 89 PRO A C 1
ATOM 703 O O . PRO A 1 89 ? -0.579 9.762 -4.597 1.00 97.62 89 PRO A O 1
ATOM 706 N N . ASP A 1 90 ? -0.639 7.554 -5.045 1.00 96.12 90 ASP A N 1
ATOM 707 C CA . ASP A 1 90 ? -0.111 7.671 -6.407 1.00 96.12 90 ASP A CA 1
ATOM 708 C C . ASP A 1 90 ? -0.926 8.626 -7.277 1.00 96.12 90 ASP A C 1
ATOM 710 O O . ASP A 1 90 ? -0.379 9.526 -7.921 1.00 96.12 90 ASP A O 1
ATOM 714 N N . GLU A 1 91 ? -2.254 8.540 -7.196 1.00 95.94 91 GLU A N 1
ATOM 715 C CA . GLU A 1 91 ? -3.172 9.437 -7.908 1.00 95.94 91 GLU A CA 1
ATOM 716 C C . GLU A 1 91 ? -2.917 10.920 -7.593 1.00 95.94 91 GLU A C 1
ATOM 718 O O . GLU A 1 91 ? -3.097 11.792 -8.445 1.00 95.94 91 GLU A O 1
ATOM 723 N N . ARG A 1 92 ? -2.448 11.235 -6.376 1.00 94.69 92 ARG A N 1
ATOM 724 C CA . ARG A 1 92 ? -2.185 12.618 -5.953 1.00 94.69 92 ARG A CA 1
ATOM 725 C C . ARG A 1 92 ? -0.950 13.214 -6.625 1.00 94.69 92 ARG A C 1
ATOM 727 O O . ARG A 1 92 ? -0.864 14.435 -6.741 1.00 94.69 92 ARG A O 1
ATOM 734 N N . ILE A 1 93 ? -0.015 12.376 -7.065 1.00 95.31 93 ILE A N 1
ATOM 735 C CA . ILE A 1 93 ? 1.224 12.788 -7.739 1.00 95.31 93 ILE A CA 1
ATOM 736 C C . ILE A 1 93 ? 1.205 12.495 -9.247 1.00 95.31 93 ILE A C 1
ATOM 738 O O . ILE A 1 93 ? 2.227 12.650 -9.914 1.00 95.3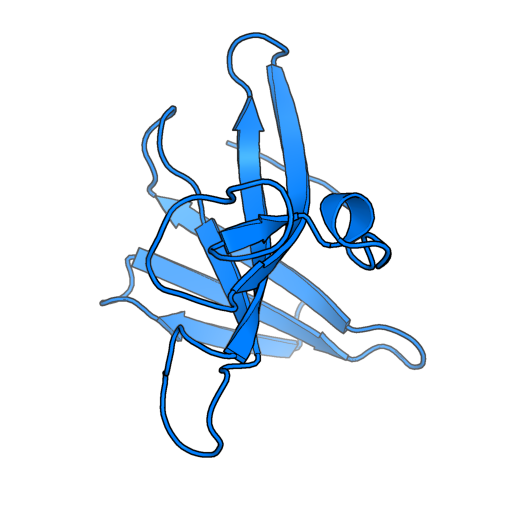1 93 ILE A O 1
ATOM 742 N N . GLY A 1 94 ? 0.037 12.141 -9.795 1.00 93.62 94 GLY A N 1
ATOM 743 C CA . GLY A 1 94 ? -0.174 11.888 -11.223 1.00 93.62 94 GLY A CA 1
ATOM 744 C C . GLY A 1 94 ? 0.025 10.433 -11.661 1.00 93.62 94 GLY A C 1
ATOM 745 O O . GLY A 1 94 ? 0.072 10.182 -12.864 1.00 93.62 94 GLY A O 1
ATOM 746 N N . GLY A 1 95 ? 0.156 9.503 -10.712 1.00 94.00 95 GLY A N 1
ATOM 747 C CA . GLY A 1 95 ? 0.126 8.058 -10.936 1.00 94.00 95 GLY A CA 1
ATOM 748 C C . GLY A 1 95 ? -1.298 7.494 -10.962 1.00 94.00 95 GLY A C 1
ATOM 749 O O . GLY A 1 95 ? -2.273 8.232 -11.127 1.00 94.00 95 GLY A O 1
ATOM 750 N N . GLN A 1 96 ? -1.417 6.178 -10.805 1.00 93.19 96 GLN A N 1
ATOM 751 C CA . GLN A 1 96 ? -2.690 5.457 -10.736 1.00 93.19 96 GLN A CA 1
ATOM 752 C C . GLN A 1 96 ? -2.709 4.595 -9.476 1.00 93.19 96 GLN A C 1
ATOM 754 O O . GLN A 1 96 ? -1.663 4.176 -9.001 1.00 93.19 96 GLN A O 1
ATOM 759 N N . ASN A 1 97 ? -3.894 4.338 -8.925 1.00 93.06 97 ASN A N 1
ATOM 760 C CA . ASN A 1 97 ? -4.037 3.300 -7.915 1.00 93.06 97 ASN A CA 1
ATOM 761 C C . ASN A 1 97 ? -4.093 1.936 -8.617 1.00 93.06 97 ASN A C 1
ATOM 763 O O . ASN A 1 97 ? -5.152 1.550 -9.118 1.00 93.06 97 ASN A O 1
ATOM 767 N N . ASP A 1 98 ? -2.976 1.208 -8.642 1.00 90.94 98 ASP A N 1
ATOM 768 C CA . ASP A 1 98 ? -2.896 -0.105 -9.298 1.00 90.94 98 ASP A CA 1
ATOM 769 C C . ASP A 1 98 ? -3.464 -1.240 -8.417 1.00 90.94 98 ASP A C 1
ATOM 771 O O . ASP A 1 98 ? -3.604 -2.392 -8.844 1.00 90.94 98 ASP A O 1
ATOM 775 N N . ALA A 1 99 ? -3.857 -0.919 -7.180 1.00 95.38 99 ALA A N 1
ATOM 776 C CA . ALA A 1 99 ? -4.458 -1.855 -6.245 1.00 95.38 99 ALA A CA 1
ATOM 777 C C . ALA A 1 99 ? -5.987 -1.934 -6.384 1.00 95.38 99 ALA A C 1
ATOM 779 O O . ALA A 1 99 ? -6.710 -0.945 -6.262 1.00 95.38 99 ALA A O 1
ATOM 780 N N . VAL A 1 100 ? -6.504 -3.160 -6.520 1.00 96.06 100 VAL A N 1
ATOM 781 C CA . VAL A 1 100 ? -7.947 -3.445 -6.492 1.00 96.06 100 VAL A CA 1
ATOM 782 C C . VAL A 1 100 ? -8.299 -4.226 -5.230 1.00 96.06 100 VAL A C 1
ATOM 784 O O . VAL A 1 100 ? -7.853 -5.361 -5.033 1.00 96.06 100 VAL A O 1
ATOM 787 N N . LEU A 1 101 ? -9.147 -3.643 -4.379 1.00 96.69 101 LEU A N 1
ATOM 788 C CA . LEU A 1 101 ? -9.703 -4.352 -3.231 1.00 96.69 101 LEU A CA 1
ATOM 789 C C . LEU A 1 101 ? -10.669 -5.444 -3.708 1.00 96.69 101 LEU A C 1
ATOM 791 O O . LEU A 1 101 ? -11.685 -5.158 -4.335 1.00 96.69 101 LEU A O 1
ATOM 795 N N . ILE A 1 102 ? -10.377 -6.694 -3.350 1.00 95.69 102 ILE A N 1
ATOM 796 C CA . ILE A 1 102 ? -11.261 -7.831 -3.641 1.00 95.69 102 ILE A CA 1
ATOM 797 C C . ILE A 1 102 ? -12.260 -8.029 -2.495 1.00 95.69 102 ILE A C 1
ATOM 799 O O . ILE A 1 102 ? -13.466 -8.062 -2.718 1.00 95.69 102 ILE A O 1
ATOM 803 N N . THR A 1 103 ? -11.759 -8.162 -1.264 1.00 95.81 103 THR A N 1
ATOM 804 C CA . THR A 1 103 ? -12.552 -8.368 -0.041 1.00 95.81 103 THR A CA 1
ATOM 805 C C . THR A 1 103 ? -11.773 -7.901 1.185 1.00 95.81 103 THR A C 1
ATOM 807 O O . THR A 1 103 ? -10.542 -7.936 1.177 1.00 95.81 103 THR A O 1
ATOM 810 N N . GLY A 1 104 ? -12.481 -7.561 2.262 1.00 94.56 104 GLY A N 1
ATOM 811 C CA . GLY A 1 104 ? -11.912 -7.337 3.590 1.00 94.56 104 GLY A CA 1
ATOM 812 C C . GLY A 1 104 ? -12.832 -7.890 4.679 1.00 94.56 104 GLY A C 1
ATOM 813 O O . GLY A 1 104 ? -14.047 -7.952 4.493 1.00 94.56 104 GLY A O 1
ATOM 814 N N . GLU A 1 105 ? -12.244 -8.310 5.795 1.00 93.19 105 GLU A N 1
ATOM 815 C CA . GLU A 1 105 ? -12.944 -8.815 6.979 1.00 93.19 105 GLU A CA 1
ATOM 816 C C . GLU A 1 105 ? -12.224 -8.354 8.258 1.00 93.19 105 GLU A C 1
ATOM 818 O O . GLU A 1 105 ? -11.027 -8.054 8.214 1.00 93.19 105 GLU A O 1
ATOM 823 N N . ARG A 1 106 ? -12.958 -8.259 9.376 1.00 86.50 106 ARG A N 1
ATOM 824 C CA . ARG A 1 106 ? -12.434 -7.870 10.696 1.00 86.50 106 ARG A CA 1
ATOM 825 C C . ARG A 1 106 ? -12.899 -8.825 11.788 1.00 86.50 106 ARG A C 1
ATOM 827 O O . ARG A 1 106 ? -14.067 -9.268 11.700 1.00 86.50 106 ARG A O 1
#

pLDDT: mean 95.02, std 3.72, range [67.38, 98.06]

Radius of gyration: 14.13 Å; chains: 1; bounding box: 36×39×31 Å

Sequence (106 aa):
MFTNCKEILDRRLQVQWEIKDDYVKIQLSGRIKEHQYMAFGISGENGRSSMVGGDVVVAFYDSEQSTFHAIDYYMSATSQCDGKNGVCPDERIGGQNDAVLITGER

Organism: NCBI:txid38151

InterPro domains:
  IPR005018 DOMON domain [PF03351] (10-105)
  IPR005018 DOMON domain [PS50836] (11-106)
  IPR045266 Copper-dependent monooxygenases, DOMON domain [cd09631] (9-106)
  IPR052126 Spindle_Organization_and_Thrombomodulin [PTHR24036] (3-10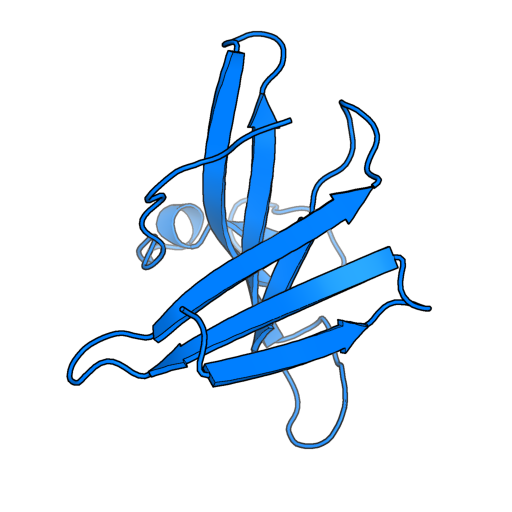5)

Secondary structure (DSSP, 8-state):
--SEEEEETTTTEEEEEEE-SS-EEEEEEE---TT--EEEEE-SSTTS--STTEEEEEEEEETTTTEEEEEEEEESSSSB--SSSSEEEGGGGT------------